Protein AF-A0A251XUA5-F1 (afdb_monomer_lite)

Structure (mmCIF, N/CA/C/O backbone):
data_AF-A0A251XUA5-F1
#
_entry.id   AF-A0A251XUA5-F1
#
loop_
_atom_site.group_PDB
_atom_site.id
_atom_site.type_symbol
_atom_site.label_atom_id
_atom_site.label_alt_id
_atom_site.label_comp_id
_atom_site.label_asym_id
_atom_site.label_entity_id
_atom_site.label_seq_id
_atom_site.pdbx_PDB_ins_code
_atom_site.Cartn_x
_atom_site.Cartn_y
_atom_site.Cartn_z
_atom_site.occupancy
_atom_site.B_iso_or_equiv
_atom_site.auth_seq_id
_atom_site.auth_comp_id
_atom_site.auth_asym_id
_atom_site.auth_atom_id
_atom_site.pdbx_PDB_model_num
ATOM 1 N N . MET A 1 1 ? -8.182 -4.524 -7.833 1.00 83.06 1 MET A N 1
ATOM 2 C CA . MET A 1 1 ? -7.387 -4.203 -6.621 1.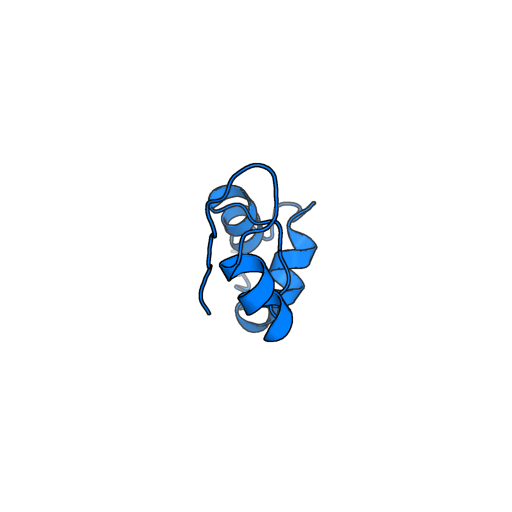00 83.06 1 MET A CA 1
ATOM 3 C C . MET A 1 1 ? -7.672 -2.760 -6.218 1.00 83.06 1 MET A C 1
ATOM 5 O O . MET A 1 1 ? -7.938 -1.960 -7.104 1.00 83.06 1 MET A O 1
ATOM 9 N N . ALA A 1 2 ? -7.613 -2.424 -4.929 1.00 92.25 2 ALA A N 1
ATOM 10 C CA . ALA A 1 2 ? -7.708 -1.045 -4.447 1.00 92.25 2 ALA A CA 1
ATOM 11 C C . ALA A 1 2 ? -6.611 -0.755 -3.411 1.00 92.25 2 ALA A C 1
ATOM 13 O O . ALA A 1 2 ? -6.137 -1.670 -2.736 1.00 92.25 2 ALA A O 1
ATOM 14 N N . ILE A 1 3 ? -6.220 0.515 -3.291 1.00 93.38 3 ILE A N 1
ATOM 15 C CA . ILE A 1 3 ? -5.368 1.013 -2.205 1.00 93.38 3 ILE A CA 1
ATOM 16 C C . ILE A 1 3 ? -6.273 1.795 -1.257 1.00 93.38 3 ILE A C 1
ATOM 18 O O . ILE A 1 3 ? -6.936 2.738 -1.682 1.00 93.38 3 ILE A O 1
ATOM 22 N N . VAL A 1 4 ? -6.289 1.401 0.014 1.00 94.75 4 VAL A N 1
ATOM 23 C CA . VAL A 1 4 ? -7.044 2.079 1.072 1.00 94.75 4 VAL A CA 1
ATOM 24 C C . VAL A 1 4 ? -6.047 2.729 2.019 1.00 94.75 4 VAL A C 1
ATOM 26 O O . VAL A 1 4 ? -5.166 2.055 2.548 1.00 94.75 4 VAL A O 1
ATOM 29 N N . GLU A 1 5 ? -6.182 4.036 2.221 1.00 94.38 5 GLU A N 1
ATOM 30 C CA . GLU A 1 5 ? -5.394 4.795 3.189 1.00 94.38 5 GLU A CA 1
ATOM 31 C C . GLU A 1 5 ? -6.325 5.311 4.285 1.00 94.38 5 GLU A C 1
ATOM 33 O O . GLU A 1 5 ? -7.220 6.119 4.031 1.00 94.38 5 GLU A O 1
ATOM 38 N N . THR A 1 6 ? -6.111 4.849 5.511 1.00 95.00 6 THR A N 1
ATOM 39 C CA . THR A 1 6 ? -6.746 5.387 6.711 1.00 95.00 6 THR A CA 1
ATOM 40 C C . THR A 1 6 ? -5.892 6.533 7.249 1.00 95.00 6 THR A C 1
ATOM 42 O O . THR A 1 6 ? -4.684 6.396 7.433 1.00 95.00 6 THR A O 1
ATOM 45 N N . LYS A 1 7 ? -6.507 7.695 7.488 1.00 94.00 7 LYS A N 1
ATOM 46 C CA . LYS A 1 7 ? -5.843 8.842 8.120 1.00 94.00 7 LYS A CA 1
ATOM 47 C C . LYS A 1 7 ? -6.310 8.939 9.568 1.00 94.00 7 LYS A C 1
ATOM 49 O O . LYS A 1 7 ? -7.471 9.245 9.825 1.00 94.00 7 LYS A O 1
ATOM 54 N N . SER A 1 8 ? -5.414 8.654 10.505 1.00 91.25 8 SER A N 1
ATOM 55 C CA . SER A 1 8 ? -5.662 8.703 11.949 1.00 91.25 8 SER A CA 1
ATOM 56 C C . SER A 1 8 ? -4.517 9.413 12.674 1.00 91.25 8 SER A C 1
ATOM 58 O O . SER A 1 8 ? -3.474 9.686 12.083 1.00 91.25 8 SER A O 1
ATOM 60 N N . GLY A 1 9 ? -4.691 9.698 13.969 1.00 93.19 9 GLY A N 1
ATOM 61 C CA . GLY A 1 9 ? -3.589 10.138 14.832 1.00 93.19 9 GLY A CA 1
ATOM 62 C C . GLY A 1 9 ? -2.571 9.019 15.105 1.00 93.19 9 GLY A C 1
ATOM 63 O O . GLY A 1 9 ? -2.570 7.981 14.446 1.00 93.19 9 GLY A O 1
ATOM 64 N N . SER A 1 10 ? -1.743 9.178 16.140 1.00 93.12 10 SER A N 1
ATOM 65 C CA . SER A 1 10 ? -0.629 8.262 16.464 1.00 93.12 10 SER A CA 1
ATOM 66 C C . SER A 1 10 ? -1.027 6.840 16.900 1.00 93.12 10 SER A C 1
ATOM 68 O O . SER A 1 10 ? -0.164 6.054 17.285 1.00 93.12 10 SER A O 1
ATOM 70 N N . ARG A 1 11 ? -2.321 6.500 16.902 1.00 94.62 11 ARG A N 1
ATOM 71 C CA . ARG A 1 11 ? -2.857 5.195 17.314 1.00 94.62 11 ARG A CA 1
ATOM 72 C C . ARG A 1 11 ? -3.803 4.639 16.243 1.00 94.62 11 ARG A C 1
ATOM 74 O O . ARG A 1 11 ? -4.515 5.434 15.631 1.00 94.62 11 ARG A O 1
ATOM 81 N N . PRO A 1 12 ? -3.877 3.303 16.074 1.00 95.12 12 PRO A N 1
ATOM 82 C CA . PRO A 1 12 ? -4.838 2.675 15.169 1.00 95.12 12 PRO A CA 1
ATOM 83 C C . PRO A 1 12 ? -6.284 3.088 15.477 1.00 95.12 12 PRO A C 1
ATOM 85 O O . PRO A 1 12 ? -6.759 2.976 16.614 1.00 95.12 12 PRO A O 1
ATOM 88 N N . SER A 1 13 ? -6.991 3.548 14.452 1.00 96.12 13 SER A N 1
ATOM 89 C CA . SER A 1 13 ? -8.398 3.939 14.504 1.00 96.12 13 SER A CA 1
ATOM 90 C C . SER A 1 13 ? -9.341 2.728 14.567 1.00 96.12 13 SER A C 1
ATOM 92 O O . SER A 1 13 ? -8.927 1.565 14.538 1.00 96.12 13 SER A O 1
ATOM 94 N N . ALA A 1 14 ? -10.646 2.990 14.672 1.00 97.06 14 ALA A N 1
ATOM 95 C CA . ALA A 1 14 ? -11.666 1.949 14.538 1.00 97.06 14 ALA A CA 1
ATOM 96 C C . ALA A 1 14 ? -11.661 1.317 13.132 1.00 97.06 14 ALA A C 1
ATOM 98 O O . ALA A 1 14 ? -11.824 0.105 13.013 1.00 97.06 14 ALA A O 1
ATOM 99 N N . VAL A 1 15 ? -11.400 2.113 12.086 1.00 96.94 15 VAL A N 1
ATOM 100 C CA . VAL A 1 15 ? -11.338 1.626 10.698 1.00 96.94 15 VAL A CA 1
ATOM 101 C C . VAL A 1 15 ? -10.151 0.682 10.506 1.00 96.94 15 VAL A C 1
ATOM 103 O O . VAL A 1 15 ? -10.306 -0.365 9.887 1.00 96.94 15 VAL A O 1
ATOM 106 N N . ASP A 1 16 ? -8.993 0.986 11.103 1.00 96.69 16 ASP A N 1
ATOM 107 C CA . ASP A 1 16 ? -7.829 0.088 11.059 1.00 96.69 16 ASP A CA 1
ATOM 108 C C . ASP A 1 16 ? -8.152 -1.274 11.679 1.00 96.69 16 ASP A C 1
ATOM 110 O O . ASP A 1 16 ? -7.877 -2.315 11.087 1.00 96.69 16 ASP A O 1
ATOM 114 N N . ARG A 1 17 ? -8.800 -1.273 12.850 1.00 96.81 17 ARG A N 1
ATOM 115 C CA . ARG A 1 17 ? -9.208 -2.502 13.546 1.00 96.81 17 ARG A CA 1
ATOM 116 C C . ARG A 1 17 ? -10.244 -3.308 12.763 1.00 96.81 17 ARG A C 1
ATOM 118 O O . ARG A 1 17 ? -10.137 -4.531 12.737 1.00 96.81 17 ARG A O 1
ATOM 125 N N . LEU A 1 18 ? -11.188 -2.643 12.098 1.00 97.69 18 LEU A N 1
ATOM 126 C CA . LEU A 1 18 ? -12.160 -3.293 11.216 1.00 97.69 18 LEU A CA 1
ATOM 127 C C . L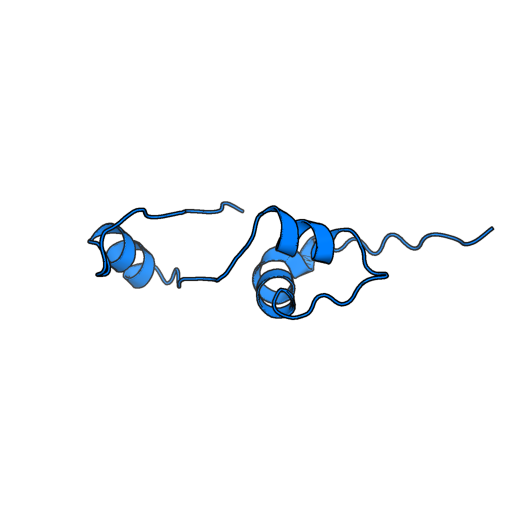EU A 1 18 ? -11.468 -3.957 10.017 1.00 97.69 18 LEU A C 1
ATOM 129 O O . LEU A 1 18 ? -11.693 -5.129 9.728 1.00 97.69 18 LEU A O 1
ATOM 133 N N . LEU A 1 19 ? -10.565 -3.242 9.341 1.00 97.19 19 LEU A N 1
ATOM 134 C CA . LEU A 1 19 ? -9.763 -3.818 8.258 1.00 97.19 19 LEU A CA 1
ATOM 135 C C . LEU A 1 19 ? -8.979 -5.038 8.756 1.00 97.19 19 LEU A C 1
ATOM 137 O O . LEU A 1 19 ? -8.926 -6.068 8.081 1.00 97.19 19 LEU A O 1
ATOM 141 N N . TRP A 1 20 ? -8.435 -4.960 9.971 1.00 97.12 20 TRP A N 1
ATOM 142 C CA . TRP A 1 20 ? -7.698 -6.058 10.579 1.00 97.12 20 TRP A CA 1
ATOM 143 C C . TRP A 1 20 ? -8.565 -7.273 10.915 1.00 97.12 20 TRP A C 1
ATOM 145 O O . TRP A 1 20 ? -8.083 -8.396 10.735 1.00 97.12 20 TRP A O 1
ATOM 155 N N . SER A 1 21 ? -9.799 -7.092 11.386 1.00 98.19 21 SER A N 1
ATOM 156 C CA . SER A 1 21 ? -10.713 -8.211 11.655 1.00 98.19 21 SER A CA 1
ATOM 157 C C . SER A 1 21 ? -11.160 -8.909 10.372 1.00 98.19 21 SER A C 1
ATOM 159 O O . SER A 1 21 ? -11.379 -10.114 10.385 1.00 98.19 21 SER A O 1
ATOM 161 N N . HIS A 1 22 ? -11.204 -8.188 9.249 1.00 97.69 22 HIS A N 1
ATOM 162 C CA . HIS A 1 22 ? -11.429 -8.756 7.914 1.00 97.69 22 HIS A CA 1
ATOM 163 C C . HIS A 1 22 ? -10.155 -9.308 7.245 1.00 97.69 22 HIS A C 1
ATOM 165 O O . HIS A 1 22 ?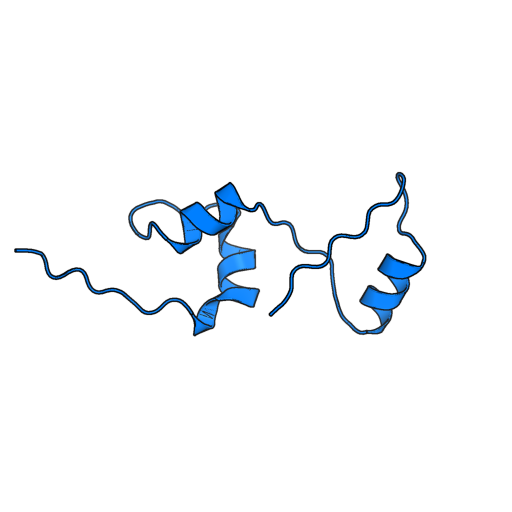 -10.176 -9.680 6.076 1.00 97.69 22 HIS A O 1
ATOM 171 N N . GLY A 1 23 ? -9.031 -9.375 7.965 1.00 96.69 23 GLY A N 1
ATOM 172 C CA . GLY A 1 23 ? -7.784 -9.964 7.464 1.00 96.69 23 GLY A CA 1
ATOM 173 C C . GLY A 1 23 ? -6.923 -9.033 6.604 1.00 96.69 23 GLY A C 1
ATOM 174 O O . GLY A 1 23 ? -5.828 -9.422 6.193 1.00 96.69 23 GLY A O 1
ATOM 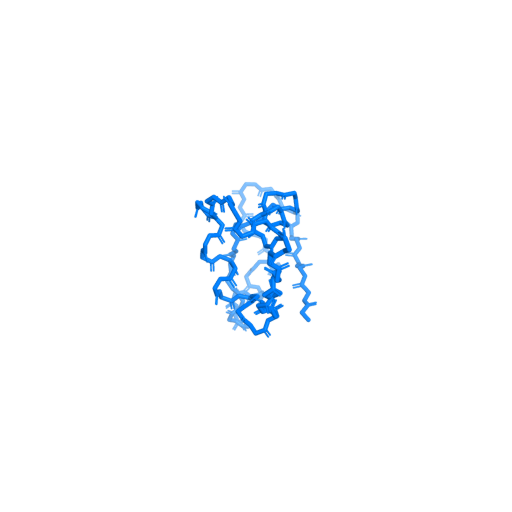175 N N . HIS A 1 24 ? -7.333 -7.784 6.378 1.00 95.44 24 HIS A N 1
ATOM 176 C CA . HIS A 1 24 ? -6.492 -6.794 5.711 1.00 95.44 24 HIS A CA 1
ATOM 177 C C . HIS A 1 24 ? -5.420 -6.296 6.683 1.00 95.44 24 HIS A C 1
ATOM 179 O O . HIS A 1 24 ? -5.718 -5.799 7.767 1.00 95.44 24 HIS A O 1
ATOM 185 N N . ARG A 1 25 ? -4.143 -6.444 6.323 1.00 94.44 25 ARG A N 1
ATOM 186 C CA . ARG A 1 25 ? -3.006 -6.002 7.145 1.00 94.44 25 ARG A CA 1
ATOM 187 C C . ARG A 1 25 ? -2.294 -4.815 6.488 1.00 94.44 25 ARG A C 1
ATOM 189 O O . ARG A 1 25 ? -2.222 -4.773 5.257 1.00 94.44 25 ARG A O 1
ATOM 196 N N . PRO A 1 26 ? -1.732 -3.875 7.272 1.00 94.31 26 PRO A N 1
ATOM 197 C CA . PRO A 1 26 ? -1.033 -2.720 6.722 1.00 94.31 26 PRO A CA 1
ATOM 198 C C . PRO A 1 26 ? 0.135 -3.137 5.825 1.00 94.31 26 PRO A C 1
ATOM 200 O O . PRO A 1 26 ? 0.864 -4.089 6.118 1.00 94.31 26 PRO A O 1
ATOM 203 N N . SER A 1 27 ? 0.343 -2.392 4.742 1.00 93.81 27 SER A N 1
ATOM 204 C CA . SER A 1 27 ? 1.476 -2.575 3.838 1.00 93.81 27 SER A CA 1
ATOM 205 C C . SER A 1 27 ? 2.101 -1.233 3.488 1.00 93.81 27 SER A C 1
ATOM 207 O O . SER A 1 27 ? 1.406 -0.274 3.174 1.00 93.81 27 SER A O 1
ATOM 209 N N . THR A 1 28 ? 3.432 -1.171 3.534 1.00 94.62 28 THR A N 1
ATOM 210 C CA . THR A 1 28 ? 4.187 0.007 3.106 1.00 94.62 28 THR A CA 1
ATOM 211 C C . THR A 1 28 ? 4.168 0.093 1.587 1.00 94.62 28 THR A C 1
ATOM 213 O O . THR A 1 28 ? 4.570 -0.853 0.909 1.00 94.62 28 THR A O 1
ATOM 216 N N . ILE A 1 29 ? 3.743 1.234 1.057 1.00 95.00 29 ILE A N 1
ATOM 217 C CA . ILE A 1 29 ? 3.670 1.493 -0.379 1.00 95.00 29 ILE A CA 1
ATOM 218 C C . ILE A 1 29 ? 4.019 2.958 -0.655 1.00 95.00 29 ILE A C 1
ATOM 220 O O . ILE A 1 29 ? 3.789 3.828 0.181 1.00 95.00 29 ILE A O 1
ATOM 224 N N . SER A 1 30 ? 4.592 3.236 -1.823 1.00 94.62 30 SER A N 1
ATOM 225 C CA . SER A 1 30 ? 4.744 4.593 -2.353 1.00 94.62 30 SER A CA 1
ATOM 226 C C . SER A 1 30 ? 4.224 4.605 -3.773 1.00 94.62 30 SER A C 1
ATOM 228 O O . SER A 1 30 ? 4.601 3.743 -4.559 1.00 94.62 30 SER A O 1
ATOM 230 N N . LYS A 1 31 ? 3.423 5.610 -4.127 1.00 93.38 31 LYS A N 1
ATOM 231 C CA . LYS A 1 31 ? 2.921 5.756 -5.496 1.00 93.38 31 LYS A CA 1
ATOM 232 C C . LYS A 1 31 ? 4.069 5.758 -6.513 1.00 93.38 31 LYS A C 1
ATOM 234 O O . LYS A 1 31 ? 4.081 4.938 -7.422 1.00 93.38 31 LYS A O 1
ATOM 239 N N . TYR A 1 32 ? 5.057 6.629 -6.299 1.00 94.75 32 TYR A N 1
ATOM 240 C CA . TYR A 1 32 ? 6.217 6.748 -7.180 1.00 94.75 32 TYR A CA 1
ATOM 241 C C . TYR A 1 32 ? 7.176 5.566 -7.030 1.00 94.75 32 TYR A C 1
ATOM 243 O O . TYR A 1 32 ? 7.493 4.910 -8.011 1.00 94.75 32 TYR A O 1
ATOM 251 N N . GLY A 1 33 ? 7.615 5.253 -5.805 1.00 95.50 33 GLY A N 1
ATOM 252 C CA . GLY A 1 33 ? 8.646 4.233 -5.597 1.00 95.50 33 GLY A CA 1
ATOM 253 C C . GLY A 1 33 ? 8.202 2.829 -6.010 1.00 95.50 33 GLY A C 1
ATOM 254 O O . GLY A 1 33 ? 8.967 2.104 -6.638 1.00 95.50 33 GLY A O 1
ATOM 255 N N . THR A 1 34 ? 6.960 2.455 -5.692 1.00 95.00 34 THR A N 1
ATOM 256 C CA . THR A 1 34 ? 6.396 1.168 -6.115 1.00 95.00 34 THR A CA 1
ATOM 257 C C . THR A 1 34 ? 6.119 1.150 -7.616 1.00 95.00 34 THR A C 1
ATOM 259 O O . THR A 1 34 ? 6.416 0.145 -8.247 1.00 95.00 34 THR A O 1
ATOM 262 N N . GLY A 1 35 ? 5.616 2.247 -8.196 1.00 93.56 35 GLY A N 1
ATOM 263 C CA . GLY A 1 35 ? 5.389 2.347 -9.642 1.00 93.56 35 GLY A CA 1
ATOM 264 C C . GLY A 1 35 ? 6.683 2.262 -10.454 1.00 93.56 35 GLY A C 1
ATOM 265 O O . GLY A 1 35 ? 6.753 1.494 -11.404 1.00 93.56 35 GLY A O 1
ATOM 266 N N . LEU A 1 36 ? 7.734 2.975 -10.039 1.00 95.00 36 LEU A N 1
ATOM 267 C CA . LEU A 1 36 ? 9.040 2.928 -10.697 1.00 95.00 36 LEU A CA 1
ATOM 268 C C . LEU A 1 36 ? 9.615 1.508 -10.682 1.00 95.00 36 LEU A C 1
ATOM 270 O O . LEU A 1 36 ? 10.023 1.006 -11.721 1.00 95.00 36 LEU A O 1
ATOM 274 N N . ALA A 1 37 ? 9.573 0.839 -9.527 1.00 94.25 37 ALA A N 1
ATOM 275 C CA . ALA A 1 37 ? 10.026 -0.545 -9.395 1.00 94.25 37 ALA A CA 1
ATOM 276 C C . ALA A 1 37 ? 9.148 -1.561 -10.154 1.00 94.25 37 ALA A C 1
ATOM 278 O O . ALA A 1 37 ? 9.614 -2.655 -10.441 1.00 94.25 37 ALA A O 1
ATOM 279 N N . ALA A 1 38 ? 7.887 -1.228 -10.450 1.00 92.56 38 ALA A N 1
ATOM 280 C CA . ALA A 1 38 ? 6.992 -2.075 -11.239 1.00 92.56 38 ALA A CA 1
ATOM 281 C C . ALA A 1 38 ? 7.185 -1.918 -12.756 1.00 92.56 38 ALA A C 1
ATOM 283 O O . ALA A 1 38 ? 6.838 -2.829 -13.496 1.00 92.56 38 ALA A O 1
ATOM 284 N N . LEU A 1 39 ? 7.658 -0.753 -13.213 1.00 92.50 39 LEU A N 1
ATOM 285 C CA . LEU A 1 39 ? 7.732 -0.391 -14.635 1.00 92.50 39 LEU A CA 1
ATOM 286 C C . LEU A 1 39 ? 9.154 -0.448 -15.215 1.00 92.50 39 LEU A C 1
ATOM 288 O O . LEU A 1 39 ? 9.311 -0.415 -16.432 1.00 92.50 39 LEU A O 1
ATOM 292 N N . ARG A 1 40 ? 10.189 -0.465 -14.369 1.00 92.81 40 ARG A N 1
ATOM 293 C CA . ARG A 1 40 ? 11.605 -0.447 -14.767 1.00 92.81 40 ARG A CA 1
ATOM 294 C C . ARG A 1 40 ? 12.321 -1.680 -14.233 1.00 92.81 40 ARG A C 1
ATOM 296 O O . ARG A 1 40 ? 12.989 -1.616 -13.203 1.00 92.81 40 ARG A O 1
ATOM 303 N N . ASP A 1 41 ? 12.172 -2.795 -14.946 1.00 88.38 41 ASP A N 1
ATOM 304 C CA . ASP A 1 41 ? 12.822 -4.072 -14.609 1.00 88.38 41 ASP A CA 1
ATOM 305 C C . ASP A 1 41 ? 14.360 -3.998 -14.674 1.00 88.38 41 ASP A C 1
ATOM 307 O O . ASP A 1 41 ? 15.051 -4.827 -14.085 1.00 88.38 41 ASP A O 1
ATOM 311 N N . ASP A 1 42 ? 14.906 -2.978 -15.343 1.00 92.50 42 ASP A N 1
ATOM 312 C CA . ASP A 1 42 ? 16.334 -2.658 -15.383 1.00 92.50 42 ASP A CA 1
ATOM 313 C C . ASP A 1 42 ? 16.870 -2.069 -14.065 1.00 92.50 42 ASP A C 1
ATOM 315 O O . ASP A 1 42 ? 18.083 -1.965 -13.881 1.00 92.50 42 ASP A O 1
ATOM 319 N N . LEU A 1 43 ? 15.988 -1.694 -13.131 1.00 93.19 43 LEU A N 1
ATOM 320 C CA . LEU A 1 43 ? 16.352 -1.093 -11.850 1.00 93.19 43 LEU A CA 1
ATOM 321 C C . LEU A 1 43 ? 16.037 -2.020 -10.660 1.00 93.19 43 LEU A C 1
ATOM 323 O O . LEU A 1 43 ? 15.022 -2.721 -10.645 1.00 93.19 43 LEU A O 1
ATOM 327 N N . PRO A 1 44 ? 16.843 -1.991 -9.579 1.00 93.50 44 PRO A N 1
ATOM 328 C CA . PRO A 1 44 ? 16.561 -2.790 -8.391 1.00 93.50 44 PRO A CA 1
ATOM 329 C C . PRO A 1 44 ? 15.245 -2.398 -7.701 1.00 93.50 44 PRO A C 1
ATOM 331 O O . PRO A 1 44 ? 15.043 -1.258 -7.278 1.00 93.50 44 PRO A O 1
ATOM 334 N N . SER A 1 45 ? 14.382 -3.387 -7.459 1.00 93.50 45 SER A N 1
ATOM 335 C CA . SER A 1 45 ? 13.101 -3.194 -6.757 1.00 93.50 45 SER A CA 1
ATOM 336 C C . SER A 1 45 ? 13.232 -2.885 -5.251 1.00 93.50 45 SER A C 1
ATOM 338 O O . SER A 1 45 ? 12.283 -2.395 -4.632 1.00 93.50 45 SER A O 1
ATOM 340 N N . ASN A 1 46 ? 14.394 -3.144 -4.634 1.00 94.50 46 ASN A N 1
ATOM 341 C CA . ASN A 1 46 ? 14.723 -2.798 -3.241 1.00 94.50 46 ASN A CA 1
ATOM 342 C C . ASN A 1 46 ? 13.588 -3.113 -2.237 1.00 94.50 46 ASN A C 1
ATOM 344 O O . ASN A 1 46 ? 13.008 -4.205 -2.254 1.00 94.50 46 ASN A O 1
ATOM 348 N N . LYS A 1 47 ? 13.237 -2.154 -1.366 1.00 95.56 47 LYS A N 1
ATOM 349 C CA . LYS A 1 47 ? 12.186 -2.285 -0.341 1.00 95.56 47 LYS A CA 1
ATOM 350 C C . LYS A 1 47 ? 10.783 -2.562 -0.906 1.00 95.56 47 LYS A C 1
ATOM 352 O O . LYS A 1 47 ? 9.898 -2.971 -0.156 1.00 95.56 47 LYS A O 1
ATOM 357 N N . TRP A 1 48 ? 10.567 -2.357 -2.206 1.00 96.00 48 TRP A N 1
ATOM 358 C CA . TRP A 1 48 ? 9.272 -2.542 -2.864 1.00 96.00 48 TRP A CA 1
ATOM 359 C C . TRP A 1 48 ? 9.027 -3.982 -3.332 1.00 96.00 48 TRP A C 1
ATOM 361 O O . TRP A 1 48 ? 7.889 -4.334 -3.632 1.00 96.00 48 TRP A O 1
ATOM 371 N N . ASN A 1 49 ? 10.039 -4.858 -3.284 1.00 93.75 49 ASN A N 1
ATOM 372 C CA . ASN A 1 49 ? 9.908 -6.275 -3.648 1.00 93.75 49 ASN A CA 1
ATOM 373 C C . ASN A 1 49 ? 8.715 -6.970 -2.973 1.00 93.75 49 ASN A C 1
ATOM 375 O O . ASN A 1 49 ? 7.978 -7.722 -3.609 1.00 93.75 49 ASN A O 1
ATOM 379 N N . ARG A 1 50 ? 8.494 -6.711 -1.676 1.00 93.62 50 ARG A N 1
ATOM 380 C CA . ARG A 1 50 ? 7.413 -7.354 -0.917 1.00 93.62 50 ARG A CA 1
ATOM 381 C C . ARG A 1 50 ? 6.027 -6.960 -1.426 1.00 93.62 50 ARG A C 1
ATOM 383 O O . ARG A 1 50 ? 5.174 -7.834 -1.537 1.00 93.62 50 ARG A O 1
ATOM 390 N N . VAL A 1 51 ? 5.794 -5.675 -1.705 1.00 93.94 51 VAL A N 1
ATOM 391 C CA . VAL A 1 51 ? 4.478 -5.203 -2.169 1.00 93.94 51 VAL A CA 1
ATOM 392 C C . VAL A 1 51 ? 4.223 -5.658 -3.607 1.00 93.94 51 VAL A C 1
ATOM 394 O O . VAL A 1 51 ? 3.130 -6.141 -3.894 1.00 93.94 51 VAL A O 1
ATOM 397 N N . LEU A 1 52 ? 5.252 -5.638 -4.465 1.00 92.94 52 LEU A N 1
ATOM 398 C CA . LEU A 1 52 ? 5.172 -6.136 -5.842 1.00 92.94 52 LEU A CA 1
ATOM 399 C C . LEU A 1 52 ? 4.822 -7.627 -5.886 1.00 92.94 52 LEU A C 1
ATOM 401 O O . LEU A 1 52 ? 3.872 -8.021 -6.553 1.00 92.94 52 LEU A O 1
ATOM 405 N N . ARG A 1 53 ? 5.520 -8.461 -5.106 1.00 92.25 53 ARG A N 1
ATOM 406 C CA . ARG A 1 53 ? 5.265 -9.912 -5.068 1.00 92.25 53 ARG A CA 1
ATOM 407 C C . ARG A 1 53 ? 3.914 -10.288 -4.465 1.00 92.25 53 ARG A C 1
ATOM 409 O O . ARG A 1 53 ? 3.369 -11.315 -4.838 1.00 92.25 53 ARG A O 1
ATOM 416 N N . ARG A 1 54 ? 3.398 -9.519 -3.503 1.00 91.31 54 ARG A N 1
ATOM 417 C CA . ARG A 1 54 ? 2.147 -9.863 -2.802 1.00 91.31 54 ARG A CA 1
ATOM 418 C C . ARG A 1 54 ? 0.890 -9.355 -3.496 1.00 91.31 54 ARG A C 1
ATOM 420 O O . ARG A 1 54 ? -0.163 -9.946 -3.300 1.00 91.31 54 ARG A O 1
ATOM 427 N N . HIS A 1 55 ? 0.987 -8.253 -4.238 1.00 89.94 55 HIS A N 1
ATOM 428 C CA . HIS A 1 55 ? -0.193 -7.556 -4.757 1.00 89.94 55 HIS A CA 1
ATOM 429 C C . HIS A 1 55 ? -0.151 -7.289 -6.267 1.00 89.94 55 HIS A C 1
ATOM 431 O O . HIS A 1 55 ? -1.175 -6.919 -6.828 1.00 89.94 55 HIS A O 1
ATOM 437 N N . PHE A 1 56 ? 0.998 -7.488 -6.923 1.00 85.19 56 PHE A N 1
ATOM 438 C CA . PHE A 1 56 ? 1.195 -7.197 -8.349 1.00 85.19 56 PHE A CA 1
ATOM 439 C C . PHE A 1 56 ? 1.876 -8.348 -9.115 1.00 85.19 56 PHE A C 1
ATOM 441 O O . PHE A 1 56 ? 2.340 -8.149 -10.235 1.00 85.19 56 PHE A O 1
ATOM 448 N N . ALA A 1 57 ? 1.971 -9.552 -8.532 1.00 77.25 57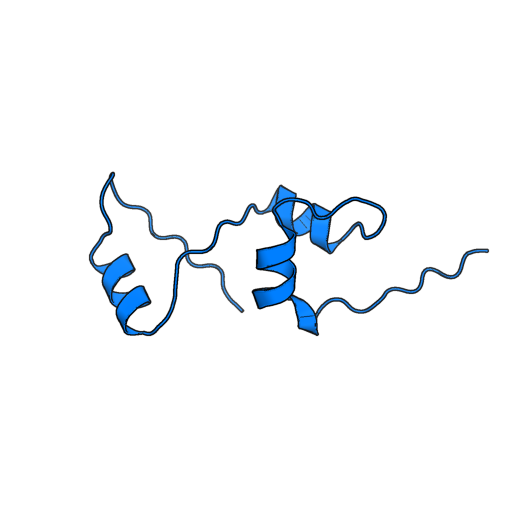 ALA A N 1
ATOM 449 C CA . ALA A 1 57 ? 2.678 -10.675 -9.152 1.00 77.25 57 ALA A CA 1
ATOM 450 C C . ALA A 1 57 ? 2.052 -11.123 -10.482 1.00 77.25 57 ALA A C 1
ATOM 452 O O . ALA A 1 57 ? 2.806 -11.438 -11.397 1.00 77.25 57 ALA A O 1
ATOM 453 N N . ASP A 1 58 ? 0.724 -11.057 -10.599 1.00 67.94 58 ASP A N 1
ATOM 454 C CA . ASP A 1 58 ? -0.026 -11.541 -11.767 1.00 67.94 58 ASP A CA 1
ATOM 455 C C . ASP A 1 58 ? -0.041 -10.543 -12.941 1.00 67.94 58 ASP A C 1
ATOM 457 O O . ASP A 1 58 ? -0.395 -10.901 -14.058 1.00 67.94 58 ASP A O 1
ATOM 461 N N . GLY A 1 59 ? 0.340 -9.283 -12.696 1.00 62.03 59 GLY A N 1
ATOM 462 C CA . GLY A 1 59 ? 0.325 -8.201 -13.689 1.00 62.03 59 GLY A CA 1
ATOM 463 C C . GLY A 1 59 ? 1.692 -7.852 -14.276 1.00 62.03 59 GLY A C 1
ATOM 464 O O . GLY A 1 59 ? 1.777 -6.953 -15.109 1.00 62.03 59 GLY A O 1
ATOM 465 N N . ARG A 1 60 ? 2.768 -8.527 -13.848 1.00 61.94 60 ARG A N 1
ATOM 466 C CA . ARG A 1 60 ? 4.090 -8.400 -14.478 1.00 61.94 60 ARG A CA 1
ATOM 467 C C . ARG A 1 60 ? 4.091 -9.208 -15.766 1.00 61.94 60 ARG A C 1
ATOM 469 O O . ARG A 1 60 ? 4.683 -10.280 -15.845 1.00 61.94 60 ARG A O 1
ATOM 476 N N . THR A 1 61 ? 3.381 -8.703 -16.765 1.00 59.00 61 THR A N 1
ATOM 477 C CA . THR A 1 61 ? 3.551 -9.140 -18.143 1.00 59.00 61 THR A CA 1
ATOM 478 C C . THR A 1 61 ? 5.003 -8.854 -18.482 1.00 59.00 61 THR A C 1
ATOM 480 O O . THR A 1 61 ? 5.401 -7.694 -18.550 1.00 59.00 61 THR A O 1
ATOM 483 N N . THR A 1 62 ? 5.813 -9.902 -18.595 1.00 59.00 62 THR A N 1
ATOM 484 C CA . THR A 1 62 ? 7.194 -9.805 -19.052 1.00 59.00 62 THR A CA 1
ATOM 485 C C . THR A 1 62 ? 7.157 -9.180 -20.440 1.00 59.00 62 THR A C 1
ATOM 487 O O . THR A 1 62 ? 6.906 -9.859 -21.432 1.00 59.00 62 THR A O 1
ATOM 490 N N . SER A 1 63 ? 7.337 -7.865 -20.524 1.00 57.06 63 SER A N 1
ATOM 491 C CA . SER A 1 63 ? 7.605 -7.199 -21.786 1.00 57.06 63 SER A CA 1
ATOM 492 C C . SER A 1 63 ? 9.033 -7.566 -22.151 1.00 57.06 63 SER A C 1
ATOM 494 O O . SER A 1 63 ? 9.980 -6.872 -21.787 1.00 57.06 63 SER A O 1
ATOM 496 N N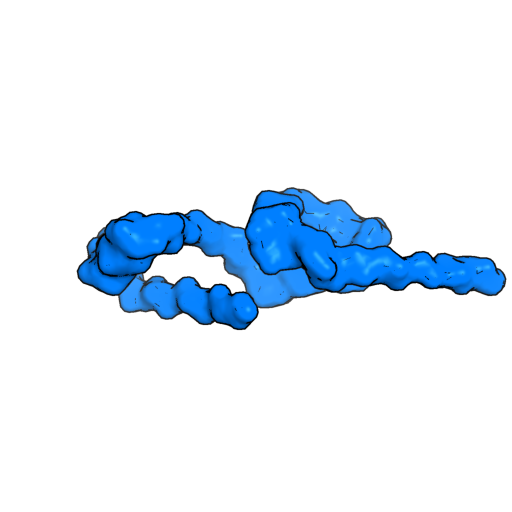 . THR A 1 64 ? 9.192 -8.709 -22.817 1.00 53.47 64 THR A N 1
ATOM 497 C CA . THR A 1 64 ? 10.415 -9.050 -23.534 1.00 53.47 64 THR A CA 1
ATOM 498 C C . THR A 1 64 ? 10.628 -7.966 -24.585 1.00 53.47 64 THR A C 1
ATOM 500 O O . THR A 1 64 ? 10.069 -8.009 -25.677 1.00 53.47 64 THR A O 1
ATOM 503 N N . SER A 1 65 ? 11.397 -6.944 -24.225 1.00 55.09 65 SER A N 1
ATOM 504 C CA . SER A 1 65 ? 11.957 -5.993 -25.173 1.00 55.09 65 SER A CA 1
ATOM 505 C C . SER A 1 65 ? 12.961 -6.756 -26.030 1.00 55.09 65 SER A C 1
ATOM 507 O O . SER A 1 65 ? 14.079 -7.020 -25.592 1.00 55.09 65 SER A O 1
ATOM 509 N N . SER A 1 66 ? 12.542 -7.143 -27.235 1.00 52.16 66 SER A N 1
ATOM 510 C CA . SER A 1 66 ? 13.438 -7.575 -28.306 1.00 52.16 66 SER A CA 1
ATOM 511 C C . SER A 1 66 ? 14.446 -6.458 -28.563 1.00 52.16 66 SER A C 1
ATOM 513 O O . SER A 1 66 ? 14.071 -5.389 -29.039 1.00 52.16 66 SER A O 1
ATOM 515 N N . ALA A 1 67 ? 15.709 -6.696 -28.215 1.00 48.50 67 ALA A N 1
ATOM 516 C CA . ALA A 1 67 ? 16.814 -5.861 -28.660 1.00 48.50 67 ALA A CA 1
ATOM 517 C C . ALA A 1 67 ? 16.955 -6.023 -30.182 1.00 48.50 67 ALA A C 1
ATOM 519 O O . ALA A 1 67 ? 17.072 -7.148 -30.673 1.00 48.50 67 ALA A O 1
ATOM 520 N N . ALA A 1 68 ? 16.872 -4.902 -30.896 1.00 41.84 68 ALA A N 1
ATOM 521 C CA . ALA A 1 68 ? 17.366 -4.742 -32.258 1.00 41.84 68 ALA A CA 1
ATOM 522 C C . ALA A 1 68 ? 18.768 -4.127 -32.198 1.00 41.84 68 ALA A C 1
ATOM 524 O O . ALA A 1 68 ? 19.003 -3.332 -31.256 1.00 41.84 68 ALA A O 1
#

Radius of gyration: 15.67 Å; chains: 1; bounding box: 30×22×50 Å

Foldseek 3Di:
DDDDDDDDPPDDDPVNVVCVVVVNDDDDDDPVLLVCLLPCVVDDNPPNVVVCVPPVVVVSPPPPPPDD

Secondary structure (DSSP, 8-state):
--------SSS--HHHHHHHHTT-------HHHHHHHHH-TTS--GGGHHHHHHHSGGG---------

Organism: NCBI:txid28447

Sequence (68 aa):
MAIVETKSGSRPSAVDRLLWSHGHRPSTISKYGTGLAALRDDLPSNKWNRVLRRHFADGRTTSTSSAA

pLDDT: mean 87.64, std 14.44, range [41.84, 98.19]